Protein AF-A0A9Q0G9B9-F1 (afdb_monomer_lite)

Secondary structure (DSSP, 8-state):
-HHHHHHHHHHHHHHHHHHHHHT---S-TTTHHHHHHHHHHHHHHHHHHHHHHTTTTS-HHHHHHHHHHHHHHHHHHHHHHHHHHHHHHHHHHTTS----------

Radius of gyration: 20.67 Å; chains: 1; bounding box: 52×29×70 Å

Structure (mmCIF, N/CA/C/O backbone):
data_AF-A0A9Q0G9B9-F1
#
_entry.id   AF-A0A9Q0G9B9-F1
#
loop_
_atom_site.group_PDB
_atom_site.id
_atom_site.type_symbol
_atom_site.label_atom_id
_atom_site.label_alt_id
_atom_site.label_comp_id
_atom_site.label_asym_id
_atom_site.label_entity_id
_atom_site.label_seq_id
_atom_site.pdbx_PDB_ins_code
_atom_site.Cartn_x
_atom_site.Cartn_y
_atom_site.Cartn_z
_atom_site.occupancy
_atom_site.B_iso_or_equiv
_atom_site.auth_seq_id
_atom_site.auth_comp_id
_atom_site.auth_asym_id
_atom_site.auth_atom_id
_atom_site.pdbx_PDB_model_num
ATOM 1 N N . MET A 1 1 ? -8.275 -9.242 14.584 1.00 57.09 1 MET A N 1
ATOM 2 C CA . MET A 1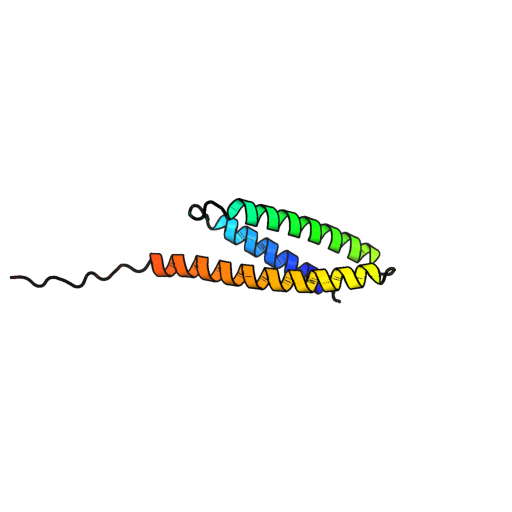 1 ? -7.714 -10.229 13.626 1.00 57.09 1 MET A CA 1
ATOM 3 C C . MET A 1 1 ? -7.751 -9.739 12.183 1.00 57.09 1 MET A C 1
ATOM 5 O O . MET A 1 1 ? -6.703 -9.757 11.563 1.00 57.09 1 MET A O 1
ATOM 9 N N . ALA A 1 2 ? -8.891 -9.281 11.643 1.00 55.66 2 ALA A N 1
ATOM 10 C CA . ALA A 1 2 ? -8.941 -8.788 10.257 1.00 55.66 2 ALA A CA 1
ATOM 11 C C . ALA A 1 2 ? -8.060 -7.545 10.016 1.00 55.66 2 ALA A C 1
ATOM 13 O O . ALA A 1 2 ? -7.425 -7.462 8.977 1.00 55.66 2 ALA A O 1
ATOM 14 N N . GLU A 1 3 ? -7.955 -6.627 10.981 1.00 60.91 3 GLU A N 1
ATOM 15 C CA . GLU A 1 3 ? -7.155 -5.396 10.829 1.00 60.91 3 GLU A CA 1
ATOM 16 C C . GLU A 1 3 ? -5.659 -5.636 10.664 1.00 60.91 3 GLU A C 1
ATOM 18 O O . GLU A 1 3 ? -5.067 -5.093 9.740 1.00 60.91 3 GLU A O 1
ATOM 23 N N . ILE A 1 4 ? -5.073 -6.520 11.476 1.00 69.75 4 ILE A N 1
ATOM 24 C CA . ILE A 1 4 ? -3.654 -6.898 11.372 1.00 69.75 4 ILE A CA 1
ATOM 25 C C . ILE A 1 4 ? -3.336 -7.432 9.968 1.00 69.75 4 ILE A C 1
ATOM 27 O O . ILE A 1 4 ? -2.297 -7.113 9.396 1.00 69.75 4 ILE A O 1
ATOM 31 N N . VAL A 1 5 ? -4.256 -8.213 9.396 1.00 73.44 5 VAL A N 1
ATOM 32 C CA . VAL A 1 5 ? -4.094 -8.800 8.062 1.00 73.44 5 VAL A CA 1
ATOM 33 C C . VAL A 1 5 ? -4.141 -7.726 6.972 1.00 73.44 5 VAL A C 1
ATOM 35 O O . VAL A 1 5 ? -3.279 -7.719 6.100 1.00 73.44 5 VAL A O 1
ATOM 38 N N . VAL A 1 6 ? -5.090 -6.783 7.034 1.00 78.75 6 VAL A N 1
ATOM 39 C CA . VAL A 1 6 ? -5.172 -5.684 6.049 1.00 78.75 6 VAL A CA 1
ATOM 40 C C . VAL A 1 6 ? -3.953 -4.775 6.134 1.00 78.75 6 VAL A C 1
ATOM 42 O O . VAL A 1 6 ? -3.400 -4.394 5.105 1.00 78.75 6 VAL A O 1
ATOM 45 N N . THR A 1 7 ? -3.511 -4.442 7.347 1.00 80.81 7 THR A N 1
ATOM 46 C CA . THR A 1 7 ? -2.326 -3.607 7.557 1.00 80.81 7 THR A CA 1
ATOM 47 C C . THR A 1 7 ? -1.087 -4.246 6.935 1.00 80.81 7 THR A C 1
ATOM 49 O O . THR A 1 7 ? -0.358 -3.560 6.222 1.00 80.81 7 THR A O 1
ATOM 52 N N . PHE A 1 8 ? -0.888 -5.555 7.124 1.00 86.31 8 PHE A N 1
ATOM 53 C CA . PHE A 1 8 ? 0.224 -6.285 6.512 1.00 86.31 8 PHE A CA 1
ATOM 54 C C . PHE A 1 8 ? 0.201 -6.205 4.977 1.00 86.31 8 PHE A C 1
ATOM 56 O O . PHE A 1 8 ? 1.203 -5.826 4.375 1.00 86.31 8 PHE A O 1
ATOM 63 N N . VAL A 1 9 ? -0.950 -6.472 4.347 1.00 85.69 9 VAL A N 1
ATOM 64 C CA . VAL A 1 9 ? -1.106 -6.398 2.879 1.00 85.69 9 VAL A CA 1
ATOM 65 C C . VAL A 1 9 ? -0.781 -4.994 2.360 1.00 85.69 9 VAL A C 1
ATOM 67 O O . VAL A 1 9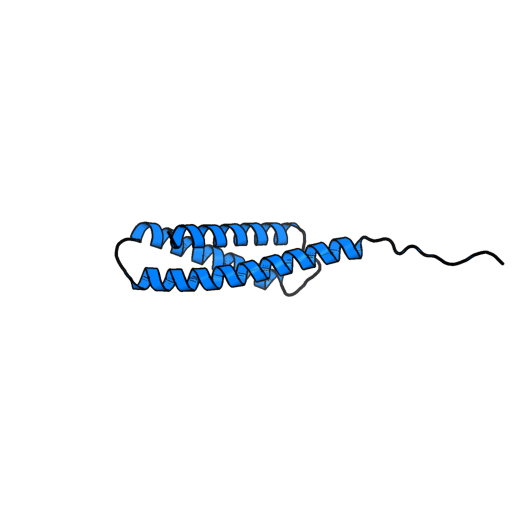 ? -0.004 -4.827 1.422 1.00 85.69 9 VAL A O 1
ATOM 70 N N . VAL A 1 10 ? -1.310 -3.954 3.011 1.00 87.38 10 VAL A N 1
ATOM 71 C CA . VAL A 1 10 ? -1.047 -2.557 2.628 1.00 87.38 10 VAL A CA 1
ATOM 72 C C . VAL A 1 10 ? 0.441 -2.205 2.757 1.00 87.38 10 VAL A C 1
ATOM 74 O O . VAL A 1 10 ? 0.976 -1.474 1.918 1.00 87.38 10 VAL A O 1
ATOM 77 N N . GLU A 1 11 ? 1.132 -2.709 3.782 1.00 88.25 11 GLU A N 1
ATOM 78 C CA . GLU A 1 11 ? 2.574 -2.508 3.945 1.00 88.25 11 GLU A CA 1
ATOM 79 C C . GLU A 1 11 ? 3.397 -3.217 2.865 1.00 88.25 11 GLU A C 1
ATOM 81 O O . GLU A 1 11 ? 4.319 -2.607 2.315 1.00 88.25 11 GLU A O 1
ATOM 86 N N . GLU A 1 12 ? 3.053 -4.456 2.516 1.00 89.38 12 GLU A N 1
ATOM 87 C CA . GLU A 1 12 ? 3.716 -5.197 1.438 1.00 89.38 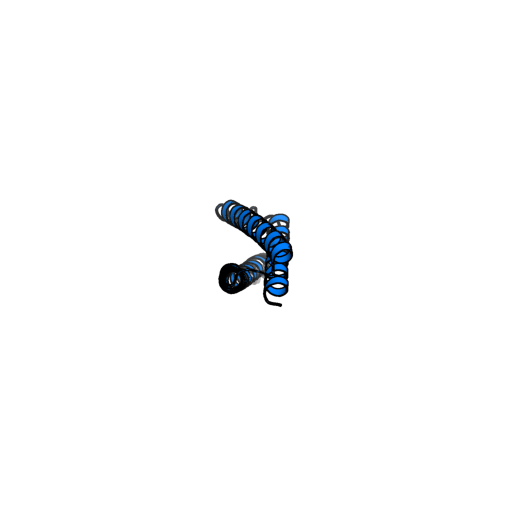12 GLU A CA 1
ATOM 88 C C . GLU A 1 12 ? 3.525 -4.508 0.082 1.00 89.38 12 GLU A C 1
ATOM 90 O O . GLU A 1 12 ? 4.499 -4.286 -0.642 1.00 89.38 12 GLU A O 1
ATOM 95 N N . MET A 1 13 ? 2.313 -4.040 -0.231 1.00 87.62 13 MET A N 1
ATOM 96 C CA . MET A 1 13 ? 2.057 -3.264 -1.449 1.00 87.62 13 MET A CA 1
ATOM 97 C C . MET A 1 13 ? 2.894 -1.977 -1.505 1.00 87.62 13 MET A C 1
ATOM 99 O O . MET A 1 13 ? 3.436 -1.633 -2.556 1.00 87.62 13 MET A O 1
ATOM 103 N N . LEU A 1 14 ? 3.044 -1.260 -0.384 1.00 87.44 14 LEU A N 1
ATOM 104 C CA . LEU A 1 14 ? 3.887 -0.061 -0.323 1.00 87.44 14 LEU A CA 1
ATOM 105 C C . LEU A 1 14 ? 5.365 -0.380 -0.593 1.00 87.44 14 LEU A C 1
ATOM 107 O O . LEU A 1 14 ? 6.026 0.389 -1.295 1.00 87.44 14 LEU A O 1
ATOM 111 N N . LYS A 1 15 ? 5.878 -1.506 -0.082 1.00 89.25 15 LYS A N 1
ATOM 112 C CA . LYS A 1 15 ? 7.247 -1.970 -0.365 1.00 89.25 15 LYS A CA 1
ATOM 113 C C . LYS A 1 15 ? 7.415 -2.337 -1.838 1.00 89.25 15 LYS A C 1
ATOM 115 O O . LYS A 1 15 ? 8.356 -1.856 -2.463 1.00 89.25 15 LYS A O 1
ATOM 120 N N . LYS A 1 16 ? 6.484 -3.111 -2.410 1.00 85.50 16 LYS A N 1
ATOM 121 C CA . LYS A 1 16 ? 6.483 -3.479 -3.839 1.00 85.50 16 LYS A CA 1
ATOM 122 C C . LYS A 1 16 ? 6.494 -2.230 -4.725 1.00 85.50 16 LYS A C 1
ATOM 124 O O . LYS A 1 16 ? 7.331 -2.112 -5.614 1.00 85.50 16 LYS A O 1
ATOM 129 N N . LEU A 1 17 ? 5.638 -1.248 -4.429 1.00 83.88 17 LEU A N 1
ATOM 130 C CA . LEU A 1 17 ? 5.605 0.030 -5.149 1.00 83.88 17 LEU A CA 1
ATOM 131 C C . LEU A 1 17 ? 6.921 0.810 -5.044 1.00 83.88 17 LEU A C 1
ATOM 133 O O . LEU A 1 17 ? 7.344 1.413 -6.030 1.00 83.88 17 LEU A O 1
ATOM 137 N N . ALA A 1 18 ? 7.569 0.810 -3.877 1.00 83.38 18 ALA A N 1
ATOM 138 C CA . ALA A 1 18 ? 8.866 1.456 -3.697 1.00 83.38 18 ALA A CA 1
ATOM 139 C C . ALA A 1 18 ? 9.966 0.762 -4.517 1.00 83.38 18 ALA A C 1
ATOM 141 O O . ALA A 1 18 ? 10.732 1.445 -5.192 1.00 83.38 18 ALA A O 1
ATOM 142 N N . SER A 1 19 ? 10.004 -0.573 -4.525 1.00 81.44 19 SER A N 1
ATOM 143 C CA . SER A 1 19 ? 10.941 -1.357 -5.341 1.00 81.44 19 SER A CA 1
ATOM 144 C C . SER A 1 19 ? 10.744 -1.106 -6.836 1.00 81.44 19 SER A C 1
ATOM 146 O O . SER A 1 19 ? 11.703 -0.795 -7.535 1.00 81.44 19 SER A O 1
ATOM 148 N N . LEU A 1 20 ? 9.493 -1.131 -7.309 1.00 76.75 20 LEU A N 1
ATOM 149 C CA . LEU A 1 20 ? 9.149 -0.827 -8.702 1.00 76.75 20 LEU A CA 1
ATOM 150 C C . LEU A 1 20 ? 9.522 0.609 -9.094 1.00 76.75 20 LEU A C 1
ATOM 152 O O . LEU A 1 20 ? 9.900 0.866 -10.233 1.00 76.75 20 LEU A O 1
ATOM 156 N N . ALA A 1 21 ? 9.419 1.561 -8.162 1.00 74.69 21 ALA A N 1
ATOM 157 C CA . ALA A 1 21 ? 9.844 2.937 -8.398 1.00 74.69 21 ALA A CA 1
ATOM 158 C C . ALA A 1 21 ? 11.376 3.089 -8.442 1.00 74.69 21 ALA A C 1
ATOM 160 O O . ALA A 1 21 ? 11.865 3.940 -9.182 1.00 74.69 21 ALA A O 1
ATOM 161 N N . LEU A 1 22 ? 12.114 2.292 -7.659 1.00 71.31 22 LEU A N 1
ATOM 162 C CA . LEU A 1 22 ? 13.582 2.289 -7.600 1.00 71.31 22 LEU A CA 1
ATOM 163 C C . LEU A 1 22 ? 14.233 1.555 -8.778 1.00 71.31 22 LEU A C 1
ATOM 165 O O . LEU A 1 22 ? 15.334 1.925 -9.170 1.00 71.31 22 LEU A O 1
ATOM 169 N N . GLU A 1 23 ? 13.570 0.557 -9.366 1.00 66.69 23 GLU A N 1
ATOM 170 C CA . GLU A 1 23 ? 14.072 -0.172 -10.542 1.00 66.69 23 GLU A CA 1
ATOM 171 C C . GLU A 1 23 ? 14.031 0.635 -11.858 1.00 66.69 23 GLU A C 1
ATOM 173 O O . GLU A 1 23 ? 14.288 0.068 -12.916 1.00 66.69 23 GLU A O 1
ATOM 178 N N . GLU A 1 24 ? 13.786 1.954 -11.804 1.00 61.38 24 GLU A N 1
ATOM 179 C CA . GLU A 1 24 ? 13.799 2.867 -12.959 1.00 61.38 24 GLU A CA 1
ATOM 180 C C . GLU A 1 24 ? 12.879 2.375 -14.092 1.00 61.38 24 GLU A C 1
ATOM 182 O O . GLU A 1 24 ? 13.302 1.912 -15.153 1.00 61.38 24 GLU A O 1
ATOM 187 N N . ILE A 1 25 ? 11.564 2.537 -13.900 1.00 56.56 25 ILE A N 1
ATOM 188 C CA . ILE A 1 25 ? 10.592 2.507 -15.004 1.00 56.56 25 ILE A CA 1
ATOM 189 C C . ILE A 1 25 ? 10.755 3.806 -15.816 1.00 56.56 25 ILE A C 1
ATOM 191 O O . ILE A 1 25 ? 9.873 4.664 -15.839 1.00 56.56 25 ILE A O 1
ATOM 195 N N . ASP A 1 26 ? 11.893 3.959 -16.489 1.00 54.62 26 ASP A N 1
ATOM 196 C CA . ASP A 1 26 ? 12.145 5.046 -17.444 1.00 54.62 26 ASP A CA 1
ATOM 197 C C . ASP A 1 26 ? 11.486 4.748 -18.814 1.00 54.62 26 ASP A C 1
ATOM 199 O O . ASP A 1 26 ? 11.510 5.545 -19.748 1.00 54.62 26 ASP A O 1
ATOM 203 N N . ARG A 1 27 ? 10.823 3.584 -18.940 1.00 55.38 27 ARG A N 1
ATOM 204 C CA . ARG A 1 27 ? 10.250 3.080 -20.200 1.00 55.38 27 ARG A CA 1
ATOM 205 C C . ARG A 1 27 ? 8.721 3.086 -20.328 1.00 55.38 27 ARG A C 1
ATOM 207 O O . ARG A 1 27 ? 8.240 2.872 -21.435 1.00 55.38 27 ARG A O 1
ATOM 214 N N . ALA A 1 28 ? 7.936 3.368 -19.280 1.00 51.50 28 ALA A N 1
ATOM 215 C CA . ALA A 1 28 ? 6.463 3.325 -19.364 1.00 51.50 28 ALA A CA 1
ATOM 216 C C . ALA A 1 28 ? 5.802 4.659 -18.965 1.00 51.50 28 ALA A C 1
ATOM 218 O O . ALA A 1 28 ? 5.238 4.826 -17.875 1.00 51.50 28 ALA A O 1
ATOM 219 N N . TRP A 1 29 ? 5.867 5.636 -19.873 1.00 56.41 29 TRP A N 1
ATOM 220 C CA . TRP A 1 29 ? 5.229 6.943 -19.714 1.00 56.41 29 TRP A CA 1
ATOM 221 C C . TRP A 1 29 ? 3.698 6.796 -19.714 1.00 56.41 29 TRP A C 1
ATOM 223 O O . TRP A 1 29 ? 3.061 6.607 -20.745 1.00 56.41 29 TRP A O 1
ATOM 233 N N . GLY A 1 30 ? 3.112 6.840 -18.517 1.00 60.75 30 GLY A N 1
ATOM 234 C CA . GLY A 1 30 ? 1.668 6.731 -18.277 1.00 60.75 30 GLY A CA 1
ATOM 235 C C . GLY A 1 30 ? 1.318 6.034 -16.960 1.00 60.75 30 GLY A C 1
ATOM 236 O O . GLY A 1 30 ? 0.240 6.266 -16.407 1.00 60.75 30 GLY A O 1
ATOM 237 N N . LEU A 1 31 ? 2.241 5.228 -16.417 1.00 66.69 31 LEU A N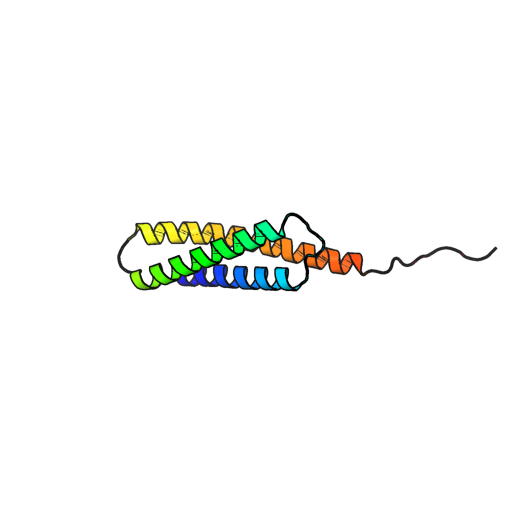 1
ATOM 238 C CA . LEU A 1 31 ? 1.994 4.432 -15.211 1.00 66.69 31 LEU A CA 1
ATOM 239 C C . LEU A 1 31 ? 2.579 5.050 -13.931 1.00 66.69 31 LEU A C 1
ATOM 241 O O . LEU A 1 31 ? 1.956 4.932 -12.880 1.00 66.69 31 LEU A O 1
ATOM 245 N N . LYS A 1 32 ? 3.690 5.800 -14.004 1.00 70.50 32 LYS A N 1
ATOM 246 C CA . LYS A 1 32 ? 4.308 6.481 -12.842 1.00 70.50 32 LYS A CA 1
ATOM 247 C C . LYS A 1 32 ? 3.306 7.317 -12.037 1.00 70.50 32 LYS A C 1
ATOM 249 O O . LYS A 1 32 ? 3.256 7.224 -10.814 1.00 70.50 32 LYS A O 1
ATOM 254 N N . GLY A 1 33 ? 2.456 8.083 -12.725 1.00 73.38 33 GLY A N 1
ATOM 255 C CA . GLY A 1 33 ? 1.396 8.868 -12.082 1.00 73.38 33 GLY A CA 1
ATOM 256 C C . GLY A 1 33 ? 0.330 8.002 -11.398 1.00 73.38 33 GLY A C 1
ATOM 257 O O . GLY A 1 33 ? -0.138 8.349 -10.314 1.00 73.38 33 GLY A O 1
ATOM 258 N N . LYS A 1 34 ? -0.019 6.848 -11.985 1.00 77.38 34 LYS A N 1
ATOM 259 C CA . LYS A 1 34 ? -0.969 5.887 -11.401 1.00 77.38 34 LYS A CA 1
ATOM 260 C C . LYS A 1 34 ? -0.37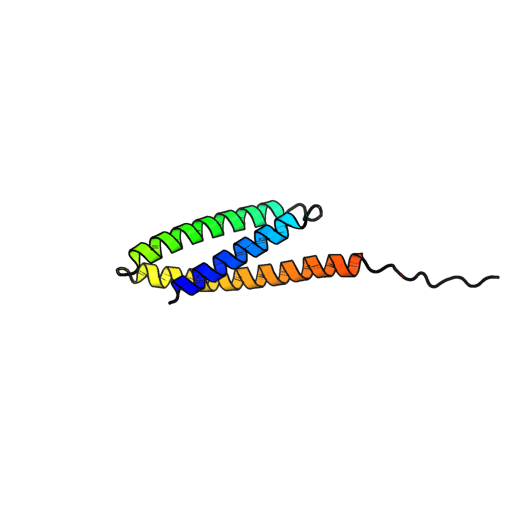5 5.180 -10.178 1.00 77.38 34 LYS A C 1
ATOM 262 O O . LYS A 1 34 ? -1.057 5.104 -9.162 1.00 77.38 34 LYS A O 1
ATOM 267 N N . LEU A 1 35 ? 0.894 4.765 -10.229 1.00 75.75 35 LEU A N 1
ATOM 268 C CA . LEU A 1 35 ? 1.610 4.161 -9.095 1.00 75.75 35 LEU A CA 1
ATOM 269 C C . LEU A 1 35 ? 1.791 5.158 -7.945 1.00 75.75 35 LEU A C 1
ATOM 271 O O . LEU A 1 35 ? 1.546 4.817 -6.792 1.00 75.75 35 LEU A O 1
ATOM 275 N N . GLN A 1 36 ? 2.124 6.419 -8.240 1.00 80.31 36 GLN A N 1
ATOM 276 C CA . GLN A 1 36 ? 2.159 7.466 -7.215 1.00 80.31 36 GLN A CA 1
ATOM 277 C C . GLN A 1 36 ? 0.784 7.718 -6.592 1.00 80.31 36 GLN A C 1
ATOM 279 O O . GLN A 1 36 ? 0.686 7.912 -5.380 1.00 80.31 36 GLN A O 1
ATOM 284 N N . LYS A 1 37 ? -0.286 7.723 -7.397 1.00 83.44 37 LYS A N 1
ATOM 285 C CA . LYS A 1 37 ? -1.653 7.864 -6.883 1.00 83.44 37 LYS A CA 1
ATOM 286 C C . LYS A 1 37 ? -2.025 6.683 -5.983 1.00 83.44 37 LYS A C 1
ATOM 288 O O . LYS A 1 37 ? -2.533 6.913 -4.892 1.00 83.44 37 LYS A O 1
ATOM 293 N N . LEU A 1 38 ? -1.706 5.457 -6.401 1.00 82.88 38 LEU A N 1
ATOM 294 C CA . LEU A 1 38 ? -1.932 4.244 -5.617 1.00 82.88 38 LEU A CA 1
ATOM 295 C C . LEU A 1 38 ? -1.154 4.271 -4.295 1.00 82.88 38 LEU A C 1
ATOM 297 O O . LEU A 1 38 ? -1.739 4.034 -3.244 1.00 82.88 38 LEU A O 1
ATOM 301 N N . SER A 1 39 ? 0.122 4.664 -4.321 1.00 83.12 39 SER A N 1
ATOM 302 C CA . SER A 1 39 ? 0.945 4.820 -3.116 1.00 83.12 39 SER A CA 1
ATOM 303 C C . SER A 1 39 ? 0.336 5.819 -2.123 1.00 83.12 39 SER A C 1
ATOM 305 O O . SER A 1 39 ? 0.223 5.517 -0.935 1.00 83.12 39 SER A O 1
ATOM 307 N N . LYS A 1 40 ? -0.133 6.981 -2.601 1.00 87.00 40 LYS A N 1
ATOM 308 C CA . LYS A 1 40 ? -0.822 7.972 -1.756 1.00 87.00 40 LYS A CA 1
ATOM 309 C C . LYS A 1 40 ? -2.108 7.412 -1.151 1.00 87.00 40 LYS A C 1
ATOM 311 O O . LYS A 1 40 ? -2.334 7.586 0.042 1.00 87.00 40 LYS A O 1
ATOM 316 N N . SER A 1 41 ? -2.925 6.722 -1.947 1.00 86.00 41 SER A N 1
ATOM 317 C CA . SER A 1 41 ? -4.155 6.086 -1.467 1.00 86.00 41 SER A CA 1
ATOM 318 C C . SER A 1 41 ? -3.876 5.021 -0.403 1.00 86.00 41 SER A C 1
ATOM 320 O O . SER A 1 41 ? -4.512 5.045 0.647 1.00 86.00 41 SER A O 1
ATOM 322 N N . LEU A 1 42 ? -2.889 4.146 -0.618 1.00 85.06 42 LEU A N 1
ATOM 323 C CA . LEU A 1 42 ? -2.471 3.135 0.359 1.00 85.06 42 LEU A CA 1
ATOM 324 C C . LEU A 1 42 ? -1.923 3.767 1.645 1.00 85.06 42 LEU A C 1
ATOM 326 O O . LEU A 1 42 ? -2.219 3.294 2.738 1.00 85.06 42 LEU A O 1
ATOM 330 N N . ALA A 1 43 ? -1.187 4.877 1.545 1.00 84.12 43 ALA A N 1
ATOM 331 C CA . ALA A 1 43 ? -0.722 5.616 2.715 1.00 84.12 43 ALA A CA 1
ATOM 332 C C . ALA A 1 43 ? -1.885 6.211 3.530 1.00 84.12 43 ALA A C 1
ATOM 334 O O . ALA A 1 43 ? -1.864 6.137 4.760 1.00 84.12 43 ALA A O 1
ATOM 335 N N . SER A 1 44 ? -2.911 6.756 2.866 1.00 85.19 44 SER A N 1
ATOM 336 C CA . SER A 1 44 ? -4.136 7.219 3.530 1.00 85.19 44 SER A CA 1
ATOM 33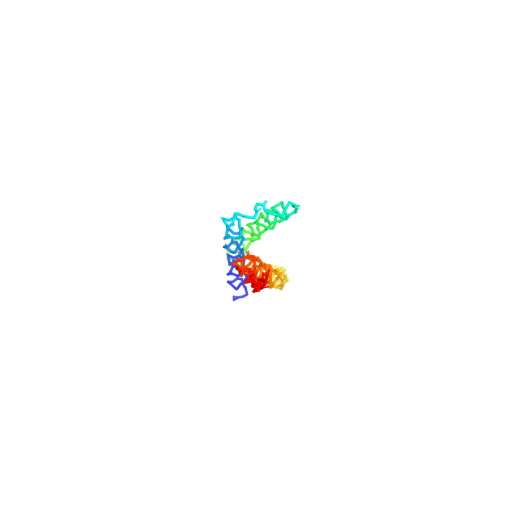7 C C . SER A 1 44 ? -4.895 6.067 4.187 1.00 85.19 44 SER A C 1
ATOM 339 O O . SER A 1 44 ? -5.317 6.196 5.331 1.00 85.19 44 SER A O 1
ATOM 341 N N . ILE A 1 45 ? -5.014 4.925 3.505 1.00 83.62 45 ILE A N 1
ATOM 342 C CA . ILE A 1 45 ? -5.629 3.712 4.055 1.00 83.62 45 ILE A CA 1
ATOM 343 C C . ILE A 1 45 ? -4.882 3.254 5.312 1.00 83.62 45 ILE A C 1
ATOM 345 O O . ILE A 1 45 ? -5.512 3.029 6.339 1.00 83.62 45 ILE A O 1
ATOM 349 N N . ARG A 1 46 ? -3.546 3.191 5.273 1.00 81.25 46 ARG A N 1
ATOM 350 C CA . ARG A 1 46 ? -2.715 2.831 6.431 1.00 81.25 46 ARG A CA 1
ATOM 351 C C . ARG A 1 46 ? -2.941 3.763 7.625 1.00 81.25 46 ARG A C 1
ATOM 353 O O . ARG A 1 46 ? -2.946 3.297 8.759 1.00 81.25 46 ARG A O 1
ATOM 360 N N . ALA A 1 47 ? -3.124 5.062 7.384 1.00 82.19 47 ALA A N 1
ATOM 361 C CA . ALA A 1 47 ? -3.441 6.017 8.445 1.00 82.19 47 ALA A CA 1
ATOM 362 C C . ALA A 1 47 ? -4.820 5.735 9.065 1.00 82.19 47 ALA A C 1
ATOM 364 O O . ALA A 1 47 ? -4.934 5.663 10.282 1.00 82.19 47 ALA A O 1
ATOM 365 N N . VAL A 1 48 ? -5.842 5.487 8.238 1.00 80.50 48 VAL A N 1
ATOM 366 C CA . VAL A 1 48 ? -7.190 5.138 8.720 1.00 80.50 48 VAL A CA 1
ATOM 367 C C . VAL A 1 48 ? -7.199 3.804 9.472 1.00 80.50 48 VAL A C 1
ATOM 369 O O . VAL A 1 48 ? -7.880 3.692 10.484 1.00 80.50 48 VAL A O 1
ATOM 372 N N . LEU A 1 49 ? -6.436 2.806 9.015 1.00 75.38 49 LEU A N 1
ATOM 373 C CA . LEU A 1 49 ? -6.285 1.522 9.707 1.00 75.38 49 LEU A CA 1
ATOM 374 C C . LEU A 1 49 ? -5.664 1.698 11.093 1.00 75.38 49 LEU A C 1
ATOM 376 O O . LEU A 1 49 ? -6.172 1.136 12.055 1.00 75.38 49 LEU A O 1
ATOM 380 N N . ARG A 1 50 ? -4.619 2.524 11.206 1.00 75.69 50 ARG A N 1
ATOM 381 C CA . ARG A 1 50 ? -3.982 2.838 12.491 1.00 75.69 50 ARG A CA 1
ATOM 382 C C . ARG A 1 50 ? -4.952 3.544 13.445 1.00 75.69 50 ARG A C 1
ATOM 384 O O . ARG A 1 50 ? -5.058 3.164 14.605 1.00 75.69 50 ARG A O 1
ATOM 391 N N . ASP A 1 51 ? -5.712 4.513 12.938 1.00 74.12 51 ASP A N 1
ATOM 392 C CA . ASP A 1 51 ? -6.754 5.205 13.704 1.00 74.12 51 ASP A CA 1
ATOM 393 C C . ASP A 1 51 ? -7.910 4.275 14.120 1.00 74.12 51 ASP A C 1
ATOM 395 O O . ASP A 1 51 ? -8.554 4.510 15.145 1.00 74.12 51 ASP A O 1
ATOM 399 N N . ALA A 1 52 ? -8.220 3.261 13.307 1.00 72.62 52 ALA A N 1
ATOM 400 C CA . ALA A 1 52 ? -9.264 2.276 13.578 1.00 72.62 52 ALA A CA 1
ATOM 401 C C . ALA A 1 52 ? -8.820 1.243 14.623 1.00 72.62 52 ALA A C 1
ATOM 403 O O . ALA A 1 52 ? -9.611 0.930 15.510 1.00 72.62 52 ALA A O 1
ATOM 404 N N . GLU A 1 53 ? -7.562 0.799 14.578 1.00 67.94 53 GLU A N 1
ATOM 405 C CA . GLU A 1 53 ? -6.953 -0.102 15.566 1.00 67.94 53 GLU A CA 1
ATOM 406 C C . GLU A 1 53 ? -6.940 0.535 16.969 1.00 67.94 53 GLU A C 1
ATOM 408 O O . GLU A 1 53 ? -7.267 -0.110 17.964 1.00 67.94 53 GLU A O 1
ATOM 413 N N . GLU A 1 54 ? -6.699 1.848 17.063 1.00 65.88 54 GLU A N 1
ATOM 414 C CA . GLU A 1 54 ? -6.813 2.591 18.328 1.00 65.88 54 GLU A CA 1
ATOM 415 C C . GLU A 1 54 ? -8.266 2.732 18.833 1.00 65.88 54 GLU A C 1
ATOM 417 O O . GLU A 1 54 ? -8.503 2.944 20.025 1.00 65.88 54 GLU A O 1
ATOM 422 N N . LYS A 1 55 ? -9.263 2.602 17.948 1.00 64.25 55 LYS A N 1
ATOM 423 C CA . LYS A 1 55 ? -10.699 2.809 18.238 1.00 64.25 55 LYS A CA 1
ATOM 424 C C . LYS A 1 55 ? -11.521 1.513 18.196 1.00 64.25 55 LYS A C 1
ATOM 426 O O . LYS A 1 55 ? -12.746 1.566 18.336 1.00 64.25 55 LYS A O 1
ATOM 431 N N . GLN A 1 56 ? -10.864 0.359 18.055 1.00 55.28 56 GLN A N 1
ATOM 432 C CA . GLN A 1 56 ? -11.403 -0.906 17.531 1.00 55.28 56 GLN A CA 1
ATOM 433 C C . GLN A 1 56 ? -12.519 -1.596 18.340 1.00 55.28 56 GLN A C 1
ATOM 435 O O . GLN A 1 56 ? -12.961 -2.694 18.009 1.00 55.28 56 GLN A O 1
ATOM 440 N N . GLY A 1 57 ? -13.012 -0.986 19.414 1.00 56.59 57 GLY A N 1
ATOM 441 C CA . GLY A 1 57 ? -13.971 -1.621 20.314 1.00 56.59 57 GLY A CA 1
ATOM 442 C C . GLY A 1 57 ? -15.451 -1.321 20.071 1.00 56.59 57 GLY A C 1
ATOM 443 O O . GLY A 1 57 ? -16.265 -1.895 20.790 1.00 56.59 57 GLY A O 1
ATOM 444 N N . ARG A 1 58 ? -15.838 -0.384 19.183 1.00 57.97 58 ARG A N 1
ATOM 445 C CA . ARG A 1 58 ? -17.157 0.279 19.343 1.00 57.97 58 ARG A CA 1
ATOM 446 C C . ARG A 1 58 ? -18.137 0.312 18.166 1.00 57.97 58 ARG A C 1
ATOM 448 O O . ARG A 1 58 ? -19.309 0.536 18.449 1.00 57.97 58 ARG A O 1
ATOM 455 N N . GLU A 1 59 ? -17.759 0.043 16.912 1.00 68.81 59 GLU A N 1
ATOM 456 C CA . GLU A 1 59 ? -18.723 0.136 15.795 1.00 68.81 59 GLU A CA 1
ATOM 457 C C . GLU A 1 59 ? -18.633 -0.986 14.748 1.00 68.81 59 GLU A C 1
ATOM 459 O O . GLU A 1 59 ? -17.624 -1.156 14.066 1.00 68.81 59 GLU A O 1
ATOM 464 N N . GLU A 1 60 ? -19.751 -1.691 14.539 1.00 74.88 60 GLU A N 1
ATOM 465 C CA . GLU A 1 60 ? -19.925 -2.700 13.478 1.00 74.88 60 GLU A CA 1
ATOM 466 C C . GLU A 1 60 ? -19.684 -2.113 12.071 1.00 74.88 60 GLU A C 1
ATOM 468 O O . GLU A 1 60 ? -19.158 -2.788 11.187 1.00 74.88 60 GLU A O 1
ATOM 473 N N . SER A 1 61 ? -19.975 -0.822 11.877 1.00 74.75 61 SER A N 1
ATOM 474 C CA . SER A 1 61 ? -19.691 -0.080 10.641 1.00 74.75 61 SER A CA 1
ATOM 475 C C . SER A 1 61 ? -18.205 -0.102 10.268 1.00 74.75 61 SER A C 1
ATOM 477 O O . SER A 1 61 ? -17.863 -0.276 9.096 1.00 74.75 61 SER A O 1
ATOM 479 N N . VAL A 1 62 ? -17.318 0.022 11.263 1.00 75.25 62 VAL A N 1
ATOM 480 C CA . VAL A 1 62 ? -15.860 -0.012 11.070 1.00 75.25 62 VAL A CA 1
ATOM 481 C C . VAL A 1 62 ? -15.434 -1.407 10.623 1.00 75.25 62 VAL A C 1
ATOM 483 O O . VAL A 1 62 ? -14.714 -1.553 9.640 1.00 75.25 62 VAL A O 1
ATOM 486 N N . LYS A 1 63 ? -15.969 -2.451 11.260 1.00 74.81 63 LYS A N 1
ATOM 487 C CA . LYS A 1 63 ? -15.682 -3.848 10.914 1.00 74.81 63 LYS A CA 1
ATOM 488 C C . LYS A 1 63 ? -16.100 -4.206 9.483 1.00 74.81 63 LYS A C 1
ATOM 490 O O . LYS A 1 63 ? -15.320 -4.830 8.765 1.00 74.81 63 LYS A O 1
ATOM 495 N N . ILE A 1 64 ? -17.290 -3.784 9.049 1.00 80.62 64 ILE A N 1
ATOM 496 C CA . ILE A 1 64 ? -17.768 -3.996 7.671 1.00 80.62 64 ILE A CA 1
ATOM 497 C C . ILE A 1 64 ? -16.883 -3.247 6.668 1.00 80.62 64 ILE A C 1
ATOM 499 O O . ILE A 1 64 ? -16.532 -3.793 5.620 1.00 80.62 64 ILE A O 1
ATOM 503 N N . TRP A 1 65 ? -16.509 -2.001 6.973 1.00 83.31 65 TRP A N 1
ATOM 504 C CA . TRP A 1 65 ? -15.633 -1.213 6.106 1.00 83.31 65 TRP A CA 1
ATOM 505 C C . TRP A 1 65 ? -14.254 -1.867 5.941 1.00 83.31 65 TRP A C 1
ATOM 507 O O . TRP A 1 65 ? -13.761 -1.983 4.820 1.00 83.31 65 TRP A O 1
ATOM 517 N N . LEU A 1 66 ? -13.677 -2.386 7.025 1.00 78.94 66 LEU A N 1
ATOM 518 C CA . LEU A 1 66 ? -12.385 -3.075 7.012 1.00 78.94 66 LEU A CA 1
ATOM 519 C C . LEU A 1 66 ? -12.404 -4.388 6.233 1.00 78.94 66 LEU A C 1
ATOM 521 O O . LEU A 1 66 ? -11.430 -4.706 5.557 1.00 78.94 66 LEU A O 1
ATOM 525 N N . GLN A 1 67 ? -13.501 -5.146 6.301 1.00 82.12 67 GLN A N 1
ATOM 526 C CA . GLN A 1 67 ? -13.658 -6.350 5.483 1.00 82.12 67 GLN A CA 1
ATOM 527 C C . GLN A 1 67 ? -13.643 -6.010 3.992 1.00 82.12 67 GLN A C 1
ATOM 529 O O . GLN A 1 67 ? -12.885 -6.615 3.246 1.00 82.12 67 GLN A O 1
ATOM 534 N N . LYS A 1 68 ? -14.397 -4.990 3.568 1.00 83.19 68 LYS A N 1
ATOM 535 C CA . LYS A 1 68 ? -14.388 -4.543 2.165 1.00 83.19 68 LYS A CA 1
ATOM 536 C C . LYS A 1 68 ? -13.015 -4.039 1.734 1.00 83.19 68 LYS A C 1
ATOM 538 O O . LYS A 1 68 ? -12.571 -4.322 0.628 1.00 83.19 68 LYS A O 1
ATOM 543 N N . LEU A 1 69 ? -12.347 -3.292 2.610 1.00 83.94 69 LEU A N 1
ATOM 544 C CA . LEU A 1 69 ? -11.008 -2.785 2.345 1.00 83.94 69 LEU A CA 1
ATOM 545 C C . LEU A 1 69 ? -9.999 -3.922 2.160 1.00 83.94 69 LEU A C 1
ATOM 547 O O . LEU A 1 69 ? -9.163 -3.843 1.268 1.00 83.94 69 LEU A O 1
ATOM 551 N N . ARG A 1 70 ? -10.093 -4.976 2.976 1.00 82.12 70 ARG A N 1
ATOM 552 C CA . ARG A 1 70 ? -9.270 -6.179 2.844 1.00 82.12 70 ARG A CA 1
ATOM 553 C C . ARG A 1 70 ? -9.424 -6.818 1.474 1.00 82.12 70 ARG A C 1
ATOM 555 O O . ARG A 1 70 ? -8.425 -7.122 0.839 1.00 82.12 70 ARG A O 1
ATOM 562 N N . ASP A 1 71 ? -10.664 -7.032 1.053 1.00 85.56 71 ASP A N 1
ATOM 563 C CA . ASP A 1 71 ? -10.950 -7.762 -0.177 1.00 85.56 71 ASP A CA 1
ATOM 564 C C . ASP A 1 71 ? -10.382 -6.990 -1.387 1.00 85.56 71 ASP A C 1
ATOM 566 O O . ASP A 1 71 ? -9.661 -7.556 -2.203 1.00 85.56 71 ASP A O 1
ATOM 570 N N . VAL A 1 72 ? -10.558 -5.661 -1.414 1.00 85.62 72 VAL A N 1
ATOM 571 C CA . VAL A 1 72 ? -9.959 -4.785 -2.439 1.00 85.62 72 VAL A CA 1
ATOM 572 C C . VAL A 1 72 ? -8.426 -4.736 -2.353 1.00 85.62 72 VAL A C 1
ATOM 574 O O . VAL A 1 72 ? -7.757 -4.633 -3.379 1.00 85.62 72 VAL A O 1
ATOM 577 N N . ALA A 1 73 ? -7.848 -4.779 -1.148 1.00 83.00 73 ALA A N 1
ATOM 578 C CA . ALA A 1 73 ? -6.396 -4.766 -0.972 1.00 83.00 73 ALA A CA 1
ATOM 579 C C . ALA A 1 73 ? -5.743 -6.033 -1.543 1.00 83.00 73 ALA A C 1
ATOM 581 O O . ALA A 1 73 ? -4.712 -5.923 -2.198 1.00 83.00 73 ALA A O 1
ATOM 582 N N . TYR A 1 74 ? -6.368 -7.200 -1.360 1.00 83.06 74 TYR A N 1
ATOM 583 C CA . TYR A 1 74 ? -5.892 -8.451 -1.954 1.00 83.06 74 TYR A CA 1
ATOM 584 C C . TYR A 1 74 ? -5.969 -8.439 -3.482 1.00 83.06 74 TYR A C 1
ATOM 586 O O . TYR A 1 74 ? -4.974 -8.731 -4.134 1.00 83.06 74 TYR A O 1
ATOM 594 N N . GLU A 1 75 ? -7.096 -8.012 -4.062 1.00 87.19 75 GLU A N 1
ATOM 595 C CA . GLU A 1 75 ? -7.214 -7.888 -5.525 1.00 87.19 75 GLU A CA 1
ATOM 596 C C . GLU A 1 75 ? -6.140 -6.955 -6.109 1.00 87.19 75 GLU A C 1
ATOM 598 O O . GLU A 1 75 ? -5.580 -7.204 -7.176 1.00 87.19 75 GLU A O 1
ATOM 603 N N . ALA A 1 76 ? -5.831 -5.863 -5.408 1.00 84.25 76 ALA A N 1
ATOM 604 C CA . ALA A 1 76 ? -4.805 -4.929 -5.841 1.00 84.25 76 ALA A CA 1
ATOM 605 C C . ALA A 1 76 ? -3.377 -5.476 -5.657 1.00 84.25 76 ALA A C 1
ATOM 607 O O . ALA A 1 76 ? -2.491 -5.110 -6.432 1.00 84.25 76 ALA A O 1
ATOM 608 N N . GLU A 1 77 ? -3.137 -6.311 -4.643 1.00 84.31 77 GLU A N 1
ATOM 609 C CA . GLU A 1 77 ? -1.860 -6.999 -4.445 1.00 84.31 77 GLU A CA 1
ATOM 610 C C . GLU A 1 77 ? -1.576 -7.971 -5.595 1.00 84.31 77 GLU A C 1
ATOM 612 O O . GLU A 1 77 ? -0.497 -7.889 -6.184 1.00 84.31 77 GLU A O 1
ATOM 617 N N . ASP A 1 78 ? -2.559 -8.791 -5.978 1.00 88.50 78 ASP A N 1
ATOM 618 C CA . ASP A 1 78 ? -2.439 -9.745 -7.089 1.00 88.50 78 ASP A CA 1
ATOM 619 C C . ASP A 1 78 ? -2.057 -9.037 -8.403 1.00 88.50 78 ASP A C 1
ATOM 621 O O . ASP A 1 78 ? -1.145 -9.459 -9.117 1.00 88.50 78 ASP A O 1
ATOM 625 N N . VAL A 1 79 ? -2.695 -7.895 -8.697 1.00 87.75 79 VAL A N 1
ATOM 626 C CA . VAL A 1 79 ? -2.382 -7.078 -9.885 1.00 87.75 79 VAL A CA 1
ATOM 627 C C . VAL A 1 79 ? -0.963 -6.495 -9.826 1.00 87.75 79 VAL A C 1
ATOM 629 O O . VAL A 1 79 ? -0.295 -6.379 -10.856 1.00 87.75 79 VAL A O 1
ATOM 632 N N . LEU A 1 80 ? -0.481 -6.101 -8.641 1.00 83.44 80 LEU A N 1
ATOM 633 C CA . LEU A 1 80 ? 0.894 -5.613 -8.479 1.00 83.44 80 LEU A CA 1
ATOM 634 C C . LEU A 1 80 ? 1.928 -6.728 -8.661 1.00 83.44 80 LEU A C 1
ATOM 636 O O . LEU A 1 80 ? 3.001 -6.456 -9.203 1.00 83.44 80 LEU A O 1
ATOM 640 N N . ASP A 1 81 ? 1.612 -7.954 -8.248 1.00 86.06 81 ASP A N 1
ATOM 641 C CA . ASP A 1 81 ? 2.485 -9.113 -8.433 1.00 86.06 81 ASP A CA 1
ATOM 642 C C . ASP A 1 81 ? 2.583 -9.527 -9.902 1.00 86.06 81 ASP A C 1
ATOM 644 O O . ASP A 1 81 ? 3.690 -9.732 -10.405 1.00 86.06 81 ASP A O 1
ATOM 648 N N . GLU A 1 82 ? 1.461 -9.557 -10.626 1.00 86.62 82 GLU A N 1
ATOM 649 C CA . GLU A 1 82 ? 1.459 -9.786 -12.076 1.00 86.62 82 GLU A CA 1
ATOM 650 C C . GLU A 1 82 ? 2.274 -8.709 -12.809 1.00 86.62 82 GLU A C 1
ATOM 652 O O . GLU A 1 82 ? 3.085 -9.010 -13.690 1.00 86.62 82 GLU A O 1
ATOM 657 N N . PHE A 1 83 ? 2.127 -7.447 -12.398 1.00 80.94 83 PHE A N 1
ATOM 658 C CA . PHE A 1 83 ? 2.914 -6.356 -12.961 1.00 80.94 83 PHE A CA 1
ATOM 659 C C . PHE A 1 83 ? 4.415 -6.518 -12.682 1.00 80.94 83 PHE A C 1
ATOM 661 O O . PHE A 1 83 ? 5.229 -6.371 -13.595 1.00 80.94 83 PHE A O 1
ATOM 668 N N . GLY A 1 84 ? 4.792 -6.839 -11.441 1.00 82.06 84 GLY A N 1
ATOM 669 C CA . GLY A 1 84 ? 6.184 -7.097 -11.073 1.00 82.06 84 GLY A CA 1
ATOM 670 C C . GLY A 1 84 ? 6.790 -8.256 -11.867 1.00 82.06 84 GLY A C 1
ATOM 671 O O . GLY A 1 84 ? 7.918 -8.151 -12.350 1.00 82.06 84 GLY A O 1
ATOM 672 N N . TYR A 1 85 ? 6.021 -9.327 -12.076 1.00 85.81 85 TYR A N 1
ATOM 673 C CA . TYR A 1 85 ? 6.425 -10.449 -12.916 1.00 85.81 85 TYR A CA 1
ATOM 674 C C . TYR A 1 85 ? 6.694 -10.022 -14.365 1.00 85.81 85 TYR A C 1
ATOM 676 O O . TYR A 1 85 ? 7.750 -10.347 -14.907 1.00 85.81 85 TYR A O 1
ATOM 684 N N . GLU A 1 86 ? 5.793 -9.259 -14.988 1.00 81.00 86 GLU A N 1
ATOM 685 C CA . GLU A 1 86 ? 5.952 -8.829 -16.383 1.00 81.00 86 GLU A CA 1
ATOM 686 C C . GLU A 1 86 ? 7.133 -7.856 -16.559 1.00 81.00 86 GLU A C 1
ATOM 688 O O . GLU A 1 86 ? 7.883 -7.957 -17.533 1.00 81.00 86 GLU A O 1
ATOM 693 N N . VAL A 1 87 ? 7.378 -6.969 -15.584 1.00 78.69 87 VAL A N 1
ATOM 694 C CA . VAL A 1 87 ? 8.575 -6.106 -15.564 1.00 78.69 87 VAL A CA 1
ATOM 695 C C . VAL A 1 87 ? 9.857 -6.945 -15.543 1.00 78.69 87 VAL A C 1
ATOM 697 O O . VAL A 1 87 ? 10.771 -6.710 -16.341 1.00 78.69 87 VAL A O 1
ATOM 700 N N . LEU A 1 88 ? 9.927 -7.951 -14.668 1.00 81.50 88 LEU A N 1
ATOM 701 C CA . LEU A 1 88 ? 11.078 -8.853 -14.586 1.00 81.50 88 LEU A CA 1
ATOM 702 C C . LEU A 1 88 ? 11.244 -9.680 -15.864 1.00 81.50 88 LEU A C 1
ATOM 704 O O . LEU A 1 88 ? 12.360 -9.826 -16.369 1.00 81.50 88 LEU A O 1
ATOM 708 N N . ARG A 1 89 ? 10.142 -10.185 -16.420 1.00 80.94 89 ARG A N 1
ATOM 709 C CA . ARG A 1 89 ? 10.130 -10.970 -17.653 1.00 80.94 89 ARG A CA 1
ATOM 710 C C . ARG A 1 89 ? 10.702 -10.188 -18.833 1.00 80.94 89 ARG A C 1
ATOM 712 O O . ARG A 1 89 ? 11.608 -10.688 -19.498 1.00 80.94 89 ARG A O 1
ATOM 719 N N . GLN A 1 90 ? 10.264 -8.945 -19.046 1.00 77.56 90 GLN A N 1
ATOM 720 C CA . GLN A 1 90 ? 10.798 -8.088 -20.113 1.00 77.56 90 GLN A CA 1
ATOM 721 C C . GLN A 1 90 ? 12.298 -7.819 -19.959 1.00 77.56 90 GLN A C 1
ATOM 723 O O . GLN A 1 90 ? 13.019 -7.742 -20.955 1.00 77.56 90 GLN A O 1
ATOM 728 N N . LYS A 1 91 ? 12.791 -7.699 -18.722 1.00 75.81 91 LYS A N 1
ATOM 729 C CA . LYS A 1 91 ? 14.221 -7.521 -18.439 1.00 75.81 91 LYS A CA 1
ATOM 730 C C . LYS A 1 91 ? 15.027 -8.766 -18.809 1.00 75.81 91 LYS A C 1
ATOM 732 O O . LYS A 1 91 ? 16.093 -8.635 -19.407 1.00 75.81 91 LYS A O 1
ATOM 737 N N . VAL A 1 92 ? 14.524 -9.960 -18.497 1.00 81.06 92 VAL A N 1
ATOM 738 C CA . VAL A 1 92 ? 15.181 -11.235 -18.835 1.00 81.06 92 VAL A CA 1
ATOM 739 C C . VAL A 1 92 ? 15.156 -11.488 -20.346 1.00 81.06 92 VAL A C 1
ATOM 741 O O . VAL A 1 92 ? 16.203 -11.750 -20.934 1.00 81.06 92 VAL A O 1
ATOM 744 N N . GLU A 1 93 ? 13.994 -11.351 -20.989 1.00 76.69 93 GLU A N 1
ATOM 745 C CA . GLU A 1 93 ? 13.823 -11.578 -22.433 1.00 76.69 93 GLU A CA 1
ATOM 746 C C . GLU A 1 93 ? 14.567 -10.525 -23.276 1.00 76.69 93 GLU A C 1
ATOM 748 O O . GLU A 1 93 ? 15.184 -10.855 -24.287 1.00 76.69 93 GLU A O 1
ATOM 753 N N . GLY A 1 94 ? 14.609 -9.264 -22.833 1.00 65.00 94 GLY A N 1
ATOM 754 C CA . GLY A 1 94 ? 15.392 -8.205 -23.480 1.00 65.00 94 GLY A CA 1
ATOM 755 C C . GLY A 1 94 ? 16.914 -8.358 -23.340 1.00 65.00 94 GLY A C 1
ATOM 756 O O . GLY A 1 94 ? 17.657 -7.665 -24.033 1.00 65.00 94 GLY A O 1
ATOM 757 N N . SER A 1 95 ? 17.380 -9.259 -22.466 1.00 58.12 95 SER A N 1
ATOM 758 C CA . SER A 1 95 ? 18.801 -9.492 -22.176 1.00 58.12 95 SER A CA 1
ATOM 759 C C . SER A 1 95 ? 19.379 -10.735 -22.864 1.00 58.12 95 SER A C 1
ATOM 761 O O . SER A 1 95 ? 20.582 -10.976 -22.753 1.00 58.12 95 SER A O 1
ATOM 763 N N . THR A 1 96 ? 18.581 -11.536 -23.583 1.00 46.00 96 THR A N 1
ATOM 764 C CA . THR A 1 96 ? 19.118 -12.684 -24.332 1.00 46.00 96 THR A CA 1
ATOM 765 C C . THR A 1 96 ? 19.785 -12.205 -25.627 1.00 46.00 96 THR A C 1
ATOM 767 O O . THR A 1 96 ? 19.092 -11.650 -26.484 1.00 46.00 96 THR A O 1
ATOM 770 N N . PRO A 1 97 ? 21.102 -12.411 -25.833 1.00 47.75 97 PRO A N 1
ATOM 771 C CA . PRO A 1 97 ? 21.716 -12.096 -27.112 1.00 47.75 97 PRO A CA 1
ATOM 772 C C . PRO A 1 97 ? 21.167 -13.070 -28.154 1.00 47.75 97 PRO A C 1
ATOM 774 O O . PRO A 1 97 ? 21.354 -14.282 -28.042 1.00 47.75 97 PRO A O 1
ATOM 777 N N . SER A 1 98 ? 20.484 -12.548 -29.175 1.00 53.16 98 SER A N 1
ATOM 778 C CA . SER A 1 98 ? 20.124 -13.319 -30.362 1.00 53.16 98 SER A CA 1
ATOM 779 C C . SER A 1 98 ? 21.398 -13.942 -30.935 1.00 53.16 98 SER A C 1
ATOM 781 O O . SER A 1 98 ? 22.234 -13.244 -31.514 1.00 53.16 98 SER A O 1
ATOM 783 N N . ARG A 1 99 ? 21.572 -15.256 -30.756 1.00 46.81 99 ARG A N 1
ATOM 784 C CA . ARG A 1 99 ? 22.588 -16.041 -31.458 1.00 46.81 99 ARG A CA 1
ATOM 785 C C . ARG A 1 99 ? 22.330 -15.856 -32.954 1.00 46.81 99 ARG A C 1
ATOM 787 O O . ARG A 1 99 ? 21.371 -16.400 -33.492 1.00 46.81 99 ARG A O 1
ATOM 794 N N . LYS A 1 100 ? 23.156 -15.042 -33.614 1.00 49.06 100 LYS A N 1
ATOM 795 C CA . LYS A 1 100 ? 23.185 -14.958 -35.074 1.00 49.06 100 LYS A CA 1
ATOM 796 C C . LYS A 1 100 ? 23.837 -16.233 -35.594 1.00 49.06 100 LYS A C 1
ATOM 798 O O . LYS A 1 100 ? 25.057 -16.321 -35.672 1.00 49.06 100 LYS A O 1
ATOM 803 N N . GLU A 1 101 ? 23.021 -17.234 -35.885 1.00 54.34 101 GLU A N 1
ATOM 804 C CA . GLU A 1 101 ? 23.400 -18.295 -36.812 1.00 54.34 101 GLU A CA 1
ATOM 805 C C . GLU A 1 101 ? 23.207 -17.766 -38.237 1.00 54.34 101 GLU A C 1
ATOM 807 O O . GLU A 1 101 ? 22.120 -17.319 -38.600 1.00 54.34 101 GLU A O 1
ATOM 812 N N . GLY A 1 102 ? 24.288 -17.776 -39.018 1.00 51.31 102 GLY A N 1
ATOM 813 C CA . GLY A 1 102 ? 24.270 -17.470 -40.447 1.00 51.31 102 GLY A CA 1
ATOM 814 C C . GLY A 1 102 ? 25.441 -16.596 -40.881 1.00 51.31 102 GLY A C 1
ATOM 815 O O . GLY A 1 102 ? 25.343 -15.375 -40.831 1.00 51.31 102 GLY A O 1
ATOM 816 N N . THR A 1 103 ? 26.551 -17.217 -41.285 1.00 49.94 103 THR A N 1
ATOM 817 C CA . THR A 1 103 ? 26.826 -17.513 -42.707 1.00 49.94 103 THR A CA 1
ATOM 818 C C . THR A 1 103 ? 28.157 -18.253 -42.802 1.00 49.94 103 THR A C 1
ATOM 820 O O . THR A 1 103 ? 29.216 -17.675 -42.553 1.00 49.94 103 THR A O 1
ATOM 823 N N . GLU A 1 104 ? 28.085 -19.540 -43.146 1.00 56.41 104 GLU A N 1
ATOM 824 C CA . GLU A 1 104 ? 29.210 -20.252 -43.743 1.00 56.41 104 GLU A CA 1
ATOM 825 C C . GLU A 1 104 ? 29.591 -19.603 -45.078 1.00 56.41 104 GLU A C 1
ATOM 827 O O . GLU A 1 104 ? 28.774 -19.011 -45.784 1.00 56.41 104 GLU A O 1
ATOM 832 N N . LEU A 1 105 ? 30.885 -19.703 -45.340 1.00 49.09 105 LEU A N 1
ATOM 833 C CA . LEU A 1 105 ? 31.655 -19.119 -46.421 1.00 49.09 105 LEU A CA 1
ATOM 834 C C . LEU A 1 105 ? 31.260 -19.717 -47.776 1.00 49.09 105 LEU A C 1
ATOM 836 O O . LEU A 1 105 ? 31.151 -20.938 -47.891 1.00 49.09 105 LEU A O 1
ATOM 840 N N . HIS A 1 106 ? 31.172 -18.876 -48.809 1.00 49.62 106 HIS A N 1
ATOM 841 C CA . HIS A 1 106 ? 31.503 -19.281 -50.174 1.00 49.62 106 HIS A CA 1
ATOM 842 C C . HIS A 1 106 ? 32.008 -18.103 -51.008 1.00 49.62 106 HIS A C 1
ATOM 844 O O . HIS A 1 106 ? 31.551 -16.965 -50.757 1.00 49.62 106 HIS A O 1
#

Foldseek 3Di:
DLLVLLLVLLVVLLVLLVVVVVVDPVPDPPCVVVSVVVNVVSVVVNVVSVVCVVVVPDDPVSVVVSVVSSVVSVVVSVVSVVVVVVVVVCVVVVPDPPPDDDDDDD

Organism: NCBI:txid218843

pLDDT: mean 73.95, std 12.52, range [46.0, 89.38]

Sequence (106 aa):
MAEIVVTFVVEEMLKKLASLALEEIDRAWGLKGKLQKLSKSLASIRAVLRDAEEKQGREESVKIWLQKLRDVAYEAEDVLDEFGYEVLRQKVEGSTPSRKEGTELH

InterPro domains:
  IPR038005 Virus X resistance protein-like, coiled-coil domain [cd14798] (2-99)
  IPR041118 Disease resistance, N-terminal [PF18052] (9-95)